Protein AF-A0A6I5X5I4-F1 (afdb_monomer_lite)

Secondary structure (DSSP, 8-state):
----------------PPPPPHHHHHHHHHHHHS-HHHHHHHHHHHHHHS-HHHHHHHHHHHHHHH---S---TT-HHHHHHHHHHHHHHSTTTTTTTS-HHHHHHHHHHHHHHHHHTTTTTTGGG---PPP-HHHHHHHHHHHHHHTS---

pLDDT: mean 83.99, std 15.19, range [39.31, 98.12]

Structure (mmCIF, N/CA/C/O backbone):
data_AF-A0A6I5X5I4-F1
#
_entry.id   AF-A0A6I5X5I4-F1
#
loop_
_atom_site.group_PDB
_atom_site.id
_atom_site.ty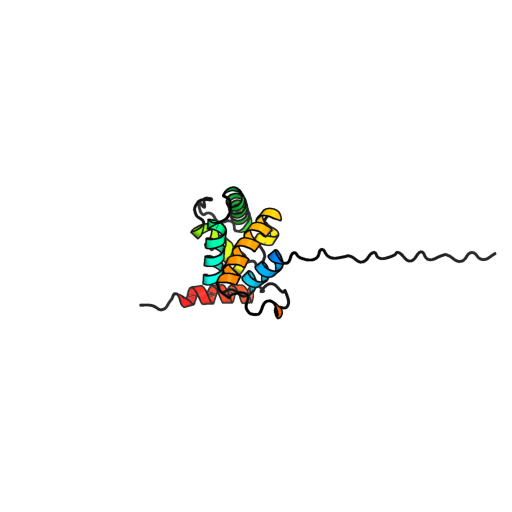pe_symbol
_atom_site.label_atom_id
_atom_site.label_alt_id
_atom_site.label_comp_id
_atom_site.label_asym_id
_atom_site.label_entity_id
_atom_site.label_seq_id
_atom_site.pdbx_PDB_ins_code
_atom_site.Cartn_x
_atom_site.Cartn_y
_atom_site.Cartn_z
_atom_site.occupancy
_atom_site.B_iso_or_equiv
_atom_site.auth_seq_id
_atom_site.auth_comp_id
_atom_site.auth_asym_id
_atom_site.auth_atom_id
_atom_site.pdbx_PDB_model_num
ATOM 1 N N . MET A 1 1 ? 13.694 64.548 -26.252 1.00 41.16 1 MET A N 1
ATOM 2 C CA . MET A 1 1 ? 13.823 63.770 -25.002 1.00 41.16 1 MET A CA 1
ATOM 3 C C . MET A 1 1 ? 12.879 62.581 -25.087 1.00 41.16 1 MET A C 1
ATOM 5 O O . MET A 1 1 ? 11.700 62.742 -24.812 1.00 41.16 1 MET A O 1
ATOM 9 N N . SER A 1 2 ? 13.374 61.426 -25.538 1.00 45.41 2 SER A N 1
ATOM 10 C CA . SER A 1 2 ? 12.585 60.190 -25.643 1.00 45.41 2 SER A CA 1
ATOM 11 C C . SER A 1 2 ? 12.945 59.264 -24.486 1.00 45.41 2 SER A C 1
ATOM 13 O O . SER A 1 2 ? 14.106 58.892 -24.341 1.00 45.41 2 SER A O 1
ATOM 15 N N . LEU A 1 3 ? 11.957 58.913 -23.664 1.00 48.62 3 LEU A N 1
ATOM 16 C CA . LEU A 1 3 ? 12.072 57.891 -22.627 1.00 48.62 3 LEU A CA 1
ATOM 17 C C . LEU A 1 3 ? 11.585 56.564 -23.220 1.00 48.62 3 LEU A C 1
ATOM 19 O O . LEU A 1 3 ? 10.411 56.426 -23.555 1.00 48.62 3 LEU A O 1
ATOM 23 N N . LEU A 1 4 ? 12.496 55.605 -23.383 1.00 51.72 4 LEU A N 1
ATOM 24 C CA . LEU A 1 4 ? 12.157 54.222 -23.722 1.00 51.72 4 LEU A CA 1
ATOM 25 C C . LEU A 1 4 ? 11.586 53.523 -22.475 1.00 51.72 4 LEU A C 1
ATOM 27 O O . LEU A 1 4 ? 12.184 53.641 -21.402 1.00 51.72 4 LEU A O 1
ATOM 31 N N . PRO A 1 5 ? 10.481 52.764 -22.577 1.00 55.75 5 PRO A N 1
ATOM 32 C CA . PRO A 1 5 ? 10.023 51.942 -21.472 1.00 55.75 5 PRO A CA 1
ATOM 33 C C . PRO A 1 5 ? 10.919 50.703 -21.363 1.00 55.75 5 PRO A C 1
ATOM 35 O O . PRO A 1 5 ? 10.966 49.861 -22.259 1.00 55.75 5 PRO A O 1
ATOM 38 N N . LEU A 1 6 ? 11.633 50.587 -20.243 1.00 55.44 6 LEU A N 1
ATOM 39 C CA . LEU A 1 6 ? 12.302 49.355 -19.837 1.00 55.44 6 LEU A CA 1
ATOM 40 C C . LEU A 1 6 ? 11.221 48.317 -19.520 1.00 55.44 6 LEU A C 1
ATOM 42 O O . LEU A 1 6 ? 10.622 48.322 -18.443 1.00 55.44 6 LEU A O 1
ATOM 46 N N . THR A 1 7 ? 10.949 47.427 -20.469 1.00 55.72 7 THR A N 1
ATOM 47 C CA . THR A 1 7 ? 10.150 46.231 -20.224 1.00 55.72 7 THR A CA 1
ATOM 48 C C . THR A 1 7 ? 10.923 45.336 -19.259 1.00 55.72 7 THR A C 1
ATOM 50 O O . THR A 1 7 ? 11.862 44.626 -19.613 1.00 55.72 7 THR A O 1
ATOM 53 N N . ARG A 1 8 ? 10.537 45.407 -17.984 1.00 53.38 8 ARG A N 1
ATOM 54 C CA . ARG A 1 8 ? 10.969 44.490 -16.933 1.00 53.38 8 ARG A CA 1
ATOM 55 C C . ARG A 1 8 ? 10.510 43.089 -17.337 1.00 53.38 8 ARG A C 1
ATOM 57 O O . ARG A 1 8 ? 9.353 42.740 -17.116 1.00 53.38 8 ARG A O 1
ATOM 64 N N . ARG A 1 9 ? 11.398 42.296 -17.950 1.00 56.38 9 ARG A N 1
ATOM 65 C CA . ARG A 1 9 ? 11.214 40.843 -18.055 1.00 56.38 9 ARG A CA 1
ATOM 66 C C . ARG A 1 9 ? 10.937 40.346 -16.636 1.00 56.38 9 ARG A C 1
ATOM 68 O O . ARG A 1 9 ? 11.812 40.440 -15.776 1.00 56.38 9 ARG A O 1
ATOM 75 N N . ARG A 1 10 ? 9.714 39.882 -16.365 1.00 54.53 10 ARG A N 1
ATOM 76 C CA . ARG A 1 10 ? 9.467 39.020 -15.208 1.00 54.53 10 ARG A CA 1
ATOM 77 C C . ARG A 1 10 ? 10.408 37.835 -15.393 1.00 54.53 10 ARG A C 1
ATOM 79 O O . ARG A 1 10 ? 10.314 37.142 -16.400 1.00 54.53 10 ARG A O 1
ATOM 86 N N . HIS A 1 11 ? 11.352 37.659 -14.478 1.00 52.25 11 HIS A N 1
ATO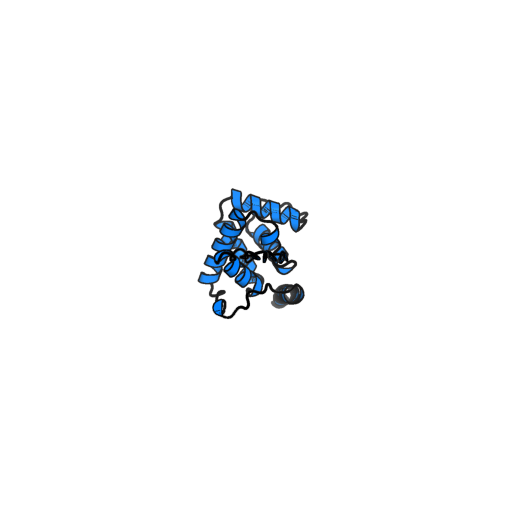M 87 C CA . HIS A 1 11 ? 11.971 36.356 -14.315 1.00 52.25 11 HIS A CA 1
ATOM 88 C C . HIS A 1 11 ? 10.832 35.431 -13.886 1.00 52.25 11 HIS A C 1
ATOM 90 O O . HIS A 1 11 ? 10.315 35.568 -12.780 1.00 52.25 11 HIS A O 1
ATOM 96 N N . GLU A 1 12 ? 10.362 34.592 -14.803 1.00 60.38 12 GLU A N 1
ATOM 97 C CA . GLU A 1 12 ? 9.614 33.396 -14.441 1.00 60.38 12 GLU A CA 1
ATOM 98 C C . GLU A 1 12 ? 10.614 32.516 -13.701 1.00 60.38 12 GLU A C 1
ATOM 100 O O . GLU A 1 12 ? 11.512 31.920 -14.295 1.00 60.38 12 GLU A O 1
ATOM 105 N N . GLU A 1 13 ? 10.550 32.571 -12.375 1.00 59.25 13 GLU A N 1
ATOM 106 C CA . GLU A 1 13 ? 11.253 31.632 -11.520 1.00 59.25 13 GLU A CA 1
ATOM 107 C C . GLU A 1 13 ? 10.766 30.235 -11.929 1.00 59.25 13 GLU A C 1
ATOM 109 O O . GLU A 1 13 ? 9.549 30.025 -11.992 1.00 59.25 13 GLU A O 1
ATOM 114 N N . PRO A 1 14 ? 11.664 29.313 -12.321 1.00 55.91 14 PRO A N 1
ATOM 115 C CA . PRO A 1 14 ? 11.239 27.993 -12.746 1.00 55.91 14 PRO A CA 1
ATOM 116 C C . PRO A 1 14 ? 10.445 27.372 -11.601 1.00 55.91 14 PRO A C 1
ATOM 118 O O . PRO A 1 14 ? 10.924 27.318 -10.469 1.00 55.91 14 PRO A O 1
ATOM 121 N N . VAL A 1 15 ? 9.223 26.926 -11.893 1.00 62.44 15 VAL A N 1
ATOM 122 C CA . VAL A 1 15 ? 8.454 26.096 -10.969 1.00 62.44 15 VAL A CA 1
ATOM 123 C C . VAL A 1 15 ? 9.243 24.800 -10.830 1.00 62.44 15 VAL A C 1
ATOM 125 O O . VAL A 1 15 ? 9.150 23.910 -11.671 1.00 62.44 15 VAL A O 1
ATOM 128 N N . ILE A 1 16 ? 10.108 24.733 -9.818 1.00 60.62 16 ILE A N 1
ATOM 129 C CA . ILE A 1 16 ? 10.768 23.494 -9.429 1.00 60.62 16 ILE A CA 1
ATOM 130 C C . ILE A 1 16 ? 9.658 22.655 -8.811 1.00 60.62 16 ILE A C 1
ATOM 132 O O . ILE A 1 16 ? 9.306 22.841 -7.645 1.00 60.62 16 ILE A O 1
ATOM 136 N N . GLU A 1 17 ? 9.044 21.792 -9.620 1.00 60.59 17 GLU A N 1
ATOM 137 C CA . GLU A 1 17 ? 8.119 20.799 -9.093 1.00 60.59 17 GLU A CA 1
ATOM 138 C C . GLU A 1 17 ? 8.845 20.011 -7.993 1.00 60.59 17 GLU A C 1
ATOM 140 O O . GLU A 1 17 ? 10.015 19.647 -8.174 1.00 60.59 17 GLU A O 1
ATOM 145 N N . PRO A 1 18 ? 8.210 19.786 -6.828 1.00 66.12 18 PRO A N 1
ATOM 146 C CA . PRO A 1 18 ? 8.832 19.020 -5.764 1.00 66.12 18 PRO A CA 1
ATOM 147 C C . PRO A 1 18 ? 9.250 17.659 -6.318 1.00 66.12 18 PRO A C 1
ATOM 149 O O . PRO A 1 18 ? 8.413 16.906 -6.814 1.00 66.12 18 PRO A O 1
ATOM 152 N N . VAL A 1 19 ? 10.546 17.352 -6.243 1.00 77.44 19 VAL A N 1
ATOM 153 C CA . VAL A 1 19 ? 11.063 16.042 -6.644 1.00 77.44 19 VAL A CA 1
ATOM 154 C C . VAL A 1 19 ? 10.364 14.992 -5.785 1.00 77.44 19 VAL A C 1
ATOM 156 O O . VAL A 1 19 ? 10.482 15.011 -4.558 1.00 77.44 19 VAL A O 1
ATOM 159 N N . GLU A 1 20 ? 9.604 14.101 -6.426 1.00 84.19 20 GLU A N 1
ATOM 160 C CA . GLU A 1 20 ? 8.944 12.992 -5.740 1.00 84.19 20 GLU A CA 1
ATOM 161 C C . GLU A 1 20 ? 9.990 12.173 -4.974 1.00 84.19 20 GLU A C 1
ATOM 163 O O . GLU A 1 20 ? 11.059 11.845 -5.497 1.00 84.19 20 GLU A O 1
ATOM 168 N N . ARG A 1 21 ? 9.691 11.842 -3.715 1.00 88.19 21 ARG A N 1
ATOM 169 C CA . ARG A 1 21 ? 10.594 11.021 -2.909 1.00 88.19 21 ARG A CA 1
ATOM 170 C C . ARG A 1 21 ? 10.707 9.619 -3.510 1.00 88.19 21 ARG A C 1
ATOM 172 O O . ARG A 1 21 ? 9.705 9.025 -3.906 1.00 88.19 21 ARG A O 1
ATOM 179 N N . GLY A 1 22 ? 11.926 9.079 -3.530 1.00 90.75 22 GLY A N 1
ATOM 180 C CA . GLY A 1 22 ? 12.215 7.781 -4.149 1.00 90.75 22 GLY A CA 1
ATOM 181 C C . GLY A 1 22 ? 11.391 6.626 -3.575 1.00 90.75 22 GLY A C 1
ATOM 182 O O . GLY A 1 22 ? 10.846 5.843 -4.339 1.00 90.75 22 GLY A O 1
ATOM 183 N N . ASP A 1 23 ? 11.204 6.586 -2.255 1.00 89.38 23 ASP A N 1
ATOM 184 C CA . ASP A 1 23 ? 10.399 5.573 -1.555 1.00 89.38 23 ASP A CA 1
ATOM 185 C C . ASP A 1 23 ? 8.917 5.600 -1.964 1.00 89.38 23 ASP A C 1
ATOM 187 O O . ASP A 1 23 ? 8.289 4.556 -2.145 1.00 89.38 23 ASP A O 1
ATOM 191 N N . VAL A 1 24 ? 8.354 6.794 -2.152 1.00 93.81 24 VAL A N 1
ATOM 192 C CA . VAL A 1 24 ? 6.982 6.962 -2.649 1.00 93.81 24 VAL A CA 1
ATOM 193 C C . VAL A 1 24 ? 6.886 6.537 -4.114 1.00 93.81 24 VAL A C 1
ATOM 195 O O . VAL A 1 24 ? 5.932 5.850 -4.479 1.00 93.81 24 VAL A O 1
ATOM 198 N N . ARG A 1 25 ? 7.883 6.872 -4.943 1.00 95.19 25 ARG A N 1
ATOM 199 C CA . ARG A 1 25 ? 7.928 6.440 -6.347 1.00 95.19 25 ARG A CA 1
ATOM 200 C C . ARG A 1 25 ? 8.035 4.917 -6.476 1.00 95.19 25 ARG A C 1
ATOM 202 O O . ARG A 1 25 ? 7.301 4.316 -7.256 1.00 95.19 25 ARG A O 1
ATOM 209 N N . GLU A 1 26 ? 8.902 4.283 -5.693 1.00 96.56 26 GLU A N 1
ATOM 210 C CA . GLU A 1 26 ? 9.041 2.823 -5.626 1.00 96.5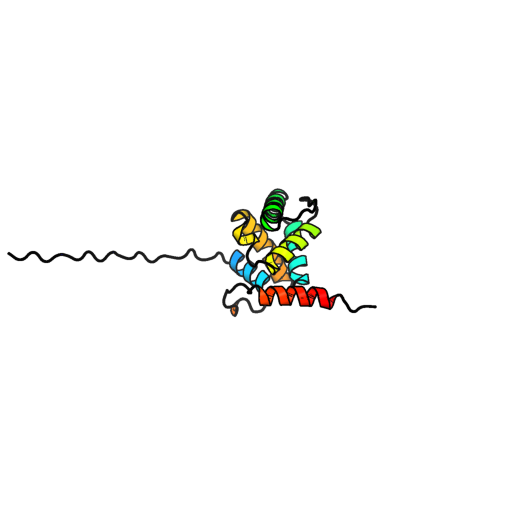6 26 GLU A CA 1
ATOM 211 C C . GLU A 1 26 ? 7.741 2.161 -5.167 1.00 96.56 26 GLU A C 1
ATOM 213 O O . GLU A 1 26 ? 7.309 1.166 -5.743 1.00 96.56 26 GLU A O 1
ATOM 218 N N . TYR A 1 27 ? 7.061 2.740 -4.177 1.00 97.00 27 TYR A N 1
ATOM 219 C CA . TYR A 1 27 ? 5.768 2.225 -3.743 1.00 97.00 27 TYR A CA 1
ATOM 220 C C . TYR A 1 27 ? 4.711 2.306 -4.849 1.00 97.00 27 TYR A C 1
ATOM 222 O O . TYR A 1 27 ? 3.982 1.340 -5.064 1.00 97.00 27 TYR A O 1
ATOM 230 N N . ARG A 1 28 ? 4.655 3.406 -5.607 1.00 95.69 28 ARG A N 1
ATOM 231 C CA . ARG A 1 28 ? 3.743 3.525 -6.757 1.00 95.69 28 ARG A CA 1
ATOM 232 C C . ARG A 1 28 ? 4.027 2.494 -7.836 1.00 95.69 28 ARG A C 1
ATOM 234 O O . ARG A 1 28 ? 3.086 1.940 -8.393 1.00 95.69 28 ARG A O 1
ATOM 241 N N . TYR A 1 29 ? 5.299 2.206 -8.091 1.00 95.56 29 TYR A N 1
ATOM 242 C CA . TYR A 1 29 ? 5.664 1.123 -8.992 1.00 95.56 29 TYR A CA 1
ATOM 243 C C . TYR A 1 29 ? 5.066 -0.204 -8.516 1.00 95.56 29 TYR A C 1
ATOM 245 O O . TYR A 1 29 ? 4.385 -0.869 -9.288 1.00 95.56 29 TYR A O 1
ATOM 253 N N . VAL A 1 30 ? 5.233 -0.547 -7.233 1.00 96.50 30 VAL A N 1
ATOM 254 C CA . VAL A 1 30 ? 4.642 -1.765 -6.654 1.00 96.50 30 VAL A CA 1
ATOM 255 C C . VAL A 1 30 ? 3.119 -1.770 -6.813 1.00 96.50 30 VAL A C 1
ATOM 257 O O . VAL A 1 30 ? 2.551 -2.786 -7.205 1.00 96.50 30 VAL A O 1
ATOM 260 N N . LEU A 1 31 ? 2.447 -0.640 -6.563 1.00 94.81 31 LEU A N 1
ATOM 261 C CA . LEU A 1 31 ? 0.999 -0.508 -6.771 1.00 94.81 31 LEU A CA 1
ATOM 262 C C . LEU A 1 31 ? 0.589 -0.707 -8.238 1.00 94.81 31 LEU A C 1
ATOM 264 O O . LEU A 1 31 ? -0.482 -1.256 -8.506 1.00 94.81 31 LEU A O 1
ATOM 268 N N . ALA A 1 32 ? 1.418 -0.276 -9.188 1.00 92.50 32 ALA A N 1
ATOM 269 C CA . ALA A 1 32 ? 1.151 -0.389 -10.617 1.00 92.50 32 ALA A CA 1
ATOM 270 C C . ALA A 1 32 ? 1.409 -1.805 -11.159 1.00 92.50 32 ALA A C 1
ATOM 272 O O . ALA A 1 32 ? 0.640 -2.280 -11.990 1.00 92.50 32 ALA A O 1
ATOM 273 N N . THR A 1 33 ? 2.441 -2.502 -10.677 1.00 92.38 33 THR A N 1
ATOM 274 C CA . THR A 1 33 ? 2.936 -3.732 -11.321 1.00 92.38 33 THR A CA 1
ATOM 275 C C . THR A 1 33 ? 2.642 -5.017 -10.561 1.00 92.38 33 THR A C 1
ATOM 277 O O . THR A 1 33 ? 2.522 -6.072 -11.186 1.00 92.38 33 THR A O 1
ATOM 280 N N . ALA A 1 34 ? 2.491 -4.964 -9.235 1.00 93.19 34 ALA A N 1
ATOM 281 C CA . ALA A 1 34 ? 2.184 -6.158 -8.462 1.00 93.19 34 ALA A CA 1
ATOM 282 C C . ALA A 1 34 ? 0.777 -6.680 -8.797 1.00 93.19 34 ALA A C 1
ATOM 284 O O . ALA A 1 34 ? -0.174 -5.913 -9.011 1.00 93.19 34 ALA A O 1
ATOM 285 N N . ASP A 1 35 ? 0.629 -8.007 -8.809 1.00 91.81 35 ASP A N 1
ATOM 286 C CA . ASP A 1 35 ? -0.695 -8.618 -8.798 1.00 91.81 35 ASP A CA 1
ATOM 287 C C . ASP A 1 35 ? -1.383 -8.423 -7.436 1.00 91.81 35 ASP A C 1
ATOM 289 O O . ASP A 1 35 ? -0.765 -8.057 -6.433 1.00 91.81 35 ASP A O 1
ATOM 293 N N . PHE A 1 36 ? -2.696 -8.657 -7.399 1.00 90.94 36 PHE A N 1
ATOM 294 C CA . PHE A 1 36 ? -3.495 -8.413 -6.199 1.00 90.94 36 PHE A CA 1
ATOM 295 C C . PHE A 1 36 ? -3.030 -9.245 -4.995 1.00 90.94 36 PHE A C 1
ATOM 297 O O . PHE A 1 36 ? -2.978 -8.733 -3.878 1.00 90.94 36 PHE A O 1
ATOM 304 N N . ALA A 1 37 ? -2.700 -10.523 -5.207 1.00 91.75 37 ALA A N 1
ATOM 305 C CA . ALA A 1 37 ? -2.324 -11.430 -4.125 1.00 91.75 37 ALA A CA 1
ATOM 306 C C . ALA A 1 37 ? -0.991 -11.008 -3.493 1.00 91.75 37 ALA A C 1
ATOM 308 O O . ALA A 1 37 ? -0.861 -10.953 -2.268 1.00 91.75 37 ALA A O 1
ATOM 309 N N . THR A 1 38 ? -0.026 -10.646 -4.334 1.00 95.19 38 THR A N 1
ATOM 310 C CA . THR A 1 38 ? 1.276 -10.119 -3.935 1.00 95.19 38 THR A CA 1
ATOM 311 C C . THR A 1 38 ? 1.108 -8.789 -3.218 1.00 95.19 38 THR A C 1
ATOM 313 O O . THR A 1 38 ? 1.576 -8.648 -2.091 1.00 95.19 38 THR A O 1
ATOM 316 N N . LEU A 1 39 ? 0.352 -7.847 -3.787 1.00 95.56 39 LEU A N 1
ATOM 317 C CA . LEU A 1 39 ? 0.133 -6.545 -3.161 1.00 95.56 39 LEU A CA 1
ATOM 318 C C . LEU A 1 39 ? -0.573 -6.662 -1.801 1.00 95.56 39 LEU A C 1
ATOM 320 O O . LEU A 1 39 ? -0.155 -6.031 -0.831 1.00 95.56 39 LEU A O 1
ATOM 324 N N . SER A 1 40 ? -1.597 -7.513 -1.697 1.00 95.00 40 SER A N 1
ATOM 325 C CA . SER A 1 40 ? -2.300 -7.757 -0.434 1.00 95.00 40 SER A CA 1
ATOM 326 C C . SER A 1 40 ? -1.377 -8.345 0.632 1.00 95.00 40 SER A C 1
ATOM 328 O O . SER A 1 40 ? -1.462 -7.965 1.801 1.00 95.00 40 SER A O 1
ATOM 330 N N . ARG A 1 41 ? -0.480 -9.257 0.248 1.00 96.50 41 ARG A N 1
ATOM 331 C CA . ARG A 1 41 ? 0.494 -9.866 1.160 1.00 96.50 41 ARG A CA 1
ATOM 332 C C . ARG A 1 41 ? 1.562 -8.866 1.601 1.00 96.50 41 ARG A C 1
ATOM 334 O O . ARG A 1 41 ? 1.861 -8.800 2.793 1.00 96.50 41 ARG A O 1
ATOM 341 N N . LEU A 1 42 ? 2.052 -8.030 0.686 1.00 98.00 42 LEU A N 1
ATOM 342 C CA . LEU A 1 42 ? 2.984 -6.942 0.988 1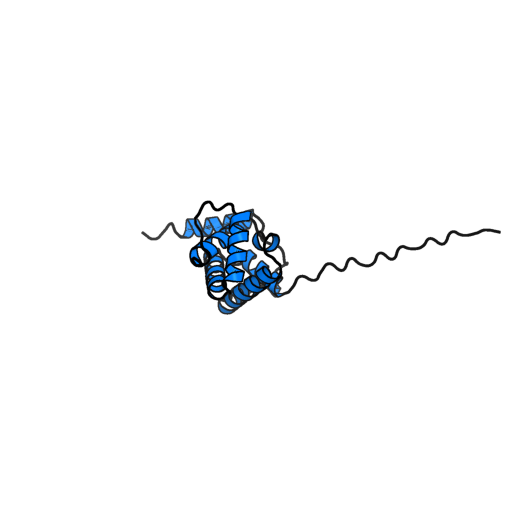.00 98.00 42 LEU A CA 1
ATOM 343 C C . LEU A 1 42 ? 2.372 -5.910 1.943 1.00 98.00 42 LEU A C 1
ATOM 345 O O . LEU A 1 42 ? 3.008 -5.540 2.930 1.00 98.00 42 LEU A O 1
ATOM 349 N N . HIS A 1 43 ? 1.124 -5.491 1.712 1.00 97.38 43 HIS A N 1
ATOM 350 C CA . HIS A 1 43 ? 0.403 -4.614 2.637 1.00 97.38 43 HIS A CA 1
ATOM 351 C C . HIS A 1 43 ? 0.201 -5.265 4.008 1.00 97.38 43 HIS A C 1
ATOM 353 O O . HIS A 1 43 ? 0.397 -4.604 5.026 1.00 97.38 43 HIS A O 1
ATOM 359 N N . CYS A 1 44 ? -0.142 -6.555 4.059 1.00 97.19 44 CYS A N 1
ATOM 360 C CA . CYS A 1 44 ? -0.296 -7.277 5.322 1.00 97.19 44 CYS A CA 1
ATOM 361 C C . CYS A 1 44 ? 1.016 -7.319 6.109 1.00 97.19 44 CYS A C 1
ATOM 363 O O . CYS A 1 44 ? 1.040 -6.960 7.287 1.00 97.19 44 CYS A O 1
ATOM 365 N N . HIS A 1 45 ? 2.115 -7.702 5.457 1.00 97.19 45 HIS A N 1
ATOM 366 C CA . HIS A 1 45 ? 3.436 -7.710 6.077 1.00 97.19 45 HIS A CA 1
ATOM 367 C C . HIS A 1 45 ? 3.841 -6.309 6.555 1.00 97.19 45 HIS A C 1
ATOM 369 O O . HIS A 1 45 ? 4.289 -6.149 7.690 1.00 97.19 45 HIS A O 1
ATOM 375 N N . ALA A 1 46 ? 3.622 -5.280 5.731 1.00 97.31 46 ALA A N 1
ATOM 376 C CA . ALA A 1 46 ? 3.893 -3.899 6.106 1.00 97.31 46 ALA A CA 1
ATOM 377 C C . ALA A 1 46 ? 3.097 -3.483 7.352 1.00 97.31 46 ALA A C 1
ATOM 379 O O . ALA A 1 46 ? 3.675 -2.967 8.304 1.00 97.31 46 ALA A O 1
ATOM 380 N N . LEU A 1 47 ? 1.791 -3.752 7.397 1.00 96.50 47 LEU A N 1
ATOM 381 C CA . LEU A 1 47 ? 0.953 -3.407 8.546 1.00 96.50 47 LEU A CA 1
ATOM 382 C C . LEU A 1 47 ? 1.388 -4.136 9.824 1.00 96.50 47 LEU A C 1
ATOM 384 O O . LEU A 1 47 ? 1.406 -3.516 10.886 1.00 96.50 47 LEU A O 1
ATOM 388 N N . LEU A 1 48 ? 1.804 -5.401 9.733 1.00 95.94 48 LEU A N 1
ATOM 389 C CA . LEU A 1 48 ? 2.295 -6.171 10.882 1.00 95.94 48 LEU A CA 1
ATOM 390 C C . LEU A 1 48 ? 3.542 -5.556 11.534 1.00 95.94 48 LEU A C 1
ATOM 392 O O . LEU A 1 48 ? 3.675 -5.613 12.754 1.00 95.94 48 LEU A O 1
ATOM 396 N N . VAL A 1 49 ? 4.435 -4.950 10.745 1.00 95.75 49 VAL A N 1
ATOM 397 C CA . VAL A 1 49 ? 5.684 -4.351 11.257 1.00 95.75 49 VAL A CA 1
ATOM 398 C C . VAL A 1 49 ? 5.560 -2.866 11.602 1.00 95.75 49 VAL A C 1
ATOM 400 O O . VAL A 1 49 ? 6.469 -2.293 12.204 1.00 95.75 49 VAL A O 1
ATOM 403 N N . LEU A 1 50 ? 4.467 -2.215 11.201 1.00 95.75 50 LEU A N 1
ATOM 404 C CA . LEU A 1 50 ? 4.229 -0.808 11.501 1.00 95.75 50 LEU A CA 1
ATOM 405 C C . LEU A 1 50 ? 3.785 -0.606 12.951 1.00 95.75 50 LEU A C 1
ATOM 407 O O . LEU A 1 50 ? 3.050 -1.409 13.522 1.00 95.75 50 LEU A O 1
ATOM 411 N N . ASP A 1 51 ? 4.189 0.531 13.514 1.00 94.00 51 ASP A N 1
ATOM 412 C CA . ASP A 1 51 ? 3.737 0.979 14.829 1.00 94.00 51 ASP A CA 1
ATOM 413 C C . ASP A 1 51 ? 2.196 1.128 14.874 1.00 94.00 51 ASP A C 1
ATOM 415 O O . ASP A 1 51 ? 1.603 1.608 13.894 1.00 94.00 51 ASP A O 1
ATOM 419 N N . PRO A 1 52 ? 1.531 0.770 15.993 1.00 92.19 52 PRO A N 1
ATOM 420 C CA . PRO A 1 52 ? 0.077 0.865 16.122 1.00 92.19 52 PRO A CA 1
ATOM 421 C C . PRO A 1 52 ? -0.508 2.247 15.797 1.00 92.19 52 PRO A C 1
ATOM 423 O O . PRO A 1 52 ? -1.591 2.321 15.217 1.00 92.19 52 PRO A O 1
ATOM 426 N N . LEU A 1 53 ? 0.193 3.350 16.093 1.00 92.56 53 LEU A N 1
ATOM 427 C CA . LEU A 1 53 ? -0.284 4.702 15.770 1.00 92.56 53 LEU A CA 1
ATOM 428 C C . LEU A 1 53 ? -0.306 4.954 14.259 1.00 92.56 53 LEU A C 1
ATOM 430 O O . LEU A 1 53 ? -1.200 5.631 13.745 1.00 92.56 53 LEU A O 1
ATOM 434 N N . VAL A 1 54 ? 0.656 4.390 13.524 1.00 93.19 54 VAL A N 1
ATOM 435 C CA . VAL A 1 54 ? 0.671 4.466 12.057 1.00 93.19 54 VAL A CA 1
ATOM 436 C C . VAL A 1 54 ? -0.468 3.626 11.488 1.00 93.19 54 VAL A C 1
ATOM 438 O O . VAL A 1 54 ? -1.206 4.120 10.634 1.00 93.19 54 VAL A O 1
ATOM 441 N N . ARG A 1 55 ? -0.680 2.407 12.007 1.00 94.19 55 ARG A N 1
ATOM 442 C CA . ARG A 1 55 ? -1.834 1.577 11.623 1.00 94.19 55 ARG A CA 1
ATOM 443 C C . ARG A 1 55 ? -3.163 2.283 11.883 1.00 94.19 55 ARG A C 1
ATOM 445 O O . ARG A 1 55 ? -4.032 2.247 11.021 1.00 94.19 55 ARG A O 1
ATOM 452 N N . ALA A 1 56 ? -3.309 2.973 13.014 1.00 91.19 56 ALA A N 1
ATOM 453 C CA . ALA A 1 56 ? -4.512 3.738 13.337 1.00 91.19 56 ALA A CA 1
ATOM 454 C C . ALA A 1 56 ? -4.792 4.861 12.324 1.00 91.19 56 ALA A C 1
ATOM 456 O O . ALA A 1 56 ? -5.939 5.061 11.924 1.00 91.19 56 ALA A O 1
ATOM 457 N N . ASN A 1 57 ? -3.753 5.564 11.863 1.00 91.75 57 ASN A N 1
ATOM 458 C CA . ASN A 1 57 ? -3.895 6.565 10.802 1.00 91.75 57 ASN A CA 1
ATOM 459 C C . ASN A 1 57 ? -4.302 5.939 9.462 1.00 91.75 57 ASN A C 1
ATOM 461 O O . ASN A 1 57 ? -5.157 6.491 8.765 1.00 91.75 57 ASN A O 1
ATOM 465 N N . ILE A 1 58 ? -3.731 4.781 9.115 1.00 91.31 58 ILE A N 1
ATOM 466 C CA . ILE A 1 58 ? -4.095 4.044 7.898 1.00 91.31 58 ILE A CA 1
ATOM 467 C C . ILE A 1 58 ? -5.546 3.572 7.970 1.00 91.31 58 ILE A C 1
ATOM 469 O O . ILE A 1 58 ? -6.308 3.826 7.041 1.00 91.31 58 ILE A O 1
ATOM 473 N N . LEU A 1 59 ? -5.954 2.966 9.087 1.00 89.56 59 LEU A N 1
ATOM 474 C CA . LEU A 1 59 ? -7.326 2.523 9.314 1.00 89.56 59 LEU A CA 1
ATOM 475 C C . LEU A 1 59 ? -8.317 3.681 9.184 1.00 89.56 59 LEU A C 1
ATOM 477 O O . LEU A 1 59 ? -9.284 3.570 8.437 1.00 89.56 59 LEU A O 1
ATOM 481 N N . ARG A 1 60 ? -8.055 4.810 9.853 1.00 88.75 60 ARG A N 1
ATOM 482 C CA . ARG A 1 60 ? -8.916 5.996 9.766 1.00 88.75 60 ARG A CA 1
ATOM 483 C C . ARG A 1 60 ? -9.047 6.487 8.326 1.00 88.75 60 ARG A C 1
ATOM 485 O O . ARG A 1 60 ? -10.150 6.781 7.879 1.00 88.75 60 ARG A O 1
ATOM 492 N N . THR A 1 61 ? -7.935 6.547 7.597 1.00 88.75 61 THR A N 1
ATOM 493 C CA . THR A 1 61 ? -7.923 6.974 6.190 1.00 88.75 61 THR A CA 1
ATOM 494 C C . THR A 1 61 ? -8.727 6.013 5.317 1.00 88.75 61 THR A C 1
ATOM 496 O O . THR A 1 61 ? -9.548 6.451 4.512 1.00 88.75 61 THR A O 1
ATOM 499 N N . ALA A 1 62 ? -8.541 4.706 5.509 1.00 86.25 62 ALA A N 1
ATOM 500 C CA . ALA A 1 62 ? -9.286 3.675 4.802 1.00 86.25 62 ALA A CA 1
ATOM 501 C C . ALA A 1 62 ? -10.793 3.782 5.090 1.00 86.25 62 ALA A C 1
ATOM 503 O O . ALA A 1 62 ? -11.588 3.811 4.157 1.00 86.25 62 ALA A O 1
ATOM 504 N N . GLN A 1 63 ? -11.192 3.944 6.352 1.00 85.56 63 GLN A N 1
ATOM 505 C CA . GLN A 1 63 ? -12.594 4.129 6.742 1.00 85.56 63 GLN A CA 1
ATOM 506 C C . GLN A 1 63 ? -13.209 5.390 6.117 1.00 85.56 63 GLN A C 1
ATOM 508 O O . GLN A 1 63 ? -14.316 5.337 5.583 1.00 85.56 63 GLN A O 1
ATOM 513 N N . GLN A 1 64 ? -12.484 6.512 6.134 1.00 86.06 64 GLN A N 1
ATOM 514 C CA . GLN A 1 64 ? -12.954 7.788 5.586 1.00 86.06 64 GLN A CA 1
ATOM 515 C C . GLN A 1 64 ? -13.107 7.768 4.063 1.00 86.06 64 GLN A C 1
ATOM 517 O O . GLN A 1 64 ? -14.023 8.395 3.537 1.00 86.06 64 GLN A O 1
ATOM 522 N N . ARG A 1 65 ? -12.206 7.083 3.347 1.00 82.75 65 ARG A N 1
ATOM 523 C CA . ARG A 1 65 ? -12.144 7.140 1.877 1.00 82.75 65 ARG A CA 1
ATOM 524 C C . ARG A 1 65 ? -12.786 5.961 1.168 1.00 82.75 65 ARG A C 1
ATOM 526 O O . ARG A 1 65 ? -13.210 6.109 0.029 1.00 82.75 65 ARG A O 1
ATOM 533 N N . LEU A 1 66 ? -12.854 4.806 1.822 1.00 79.00 66 LEU A N 1
ATOM 534 C CA . LEU A 1 66 ? -13.386 3.573 1.239 1.00 79.00 66 LEU A CA 1
ATOM 535 C C . LEU A 1 66 ? -14.779 3.225 1.776 1.00 79.00 66 LEU A C 1
ATOM 537 O O . LEU A 1 66 ? -15.345 2.225 1.340 1.00 79.00 66 LEU A O 1
ATOM 541 N N . LEU A 1 67 ? -15.322 4.039 2.699 1.00 65.88 67 LEU A N 1
ATOM 542 C CA . LEU A 1 67 ? -16.650 3.891 3.311 1.00 65.88 67 LEU A CA 1
ATOM 543 C C . LEU A 1 67 ? -16.972 2.432 3.667 1.00 65.88 67 LEU A C 1
ATOM 545 O O . LEU A 1 67 ? -18.043 1.906 3.360 1.00 65.88 67 LEU A O 1
ATOM 549 N N . SER A 1 68 ? -16.023 1.744 4.300 1.00 64.81 68 SER A N 1
ATOM 550 C CA . SER A 1 68 ? -16.237 0.363 4.707 1.00 64.81 68 SER A CA 1
ATOM 551 C C . SER A 1 68 ? -17.122 0.339 5.952 1.00 64.81 68 SER A C 1
ATOM 553 O O . SER A 1 68 ? -16.645 0.623 7.046 1.00 64.81 68 SER A O 1
ATOM 555 N N . GLY A 1 69 ? -18.386 -0.065 5.812 1.00 58.19 69 GLY A N 1
ATOM 556 C CA . GLY A 1 69 ? -19.289 -0.349 6.941 1.00 58.19 69 GLY A CA 1
ATOM 557 C C . GLY A 1 69 ? -18.905 -1.590 7.765 1.00 58.19 69 GLY A C 1
ATOM 558 O O . GLY A 1 69 ? -19.759 -2.169 8.428 1.00 58.19 69 GLY A O 1
ATOM 559 N N . ARG A 1 70 ? -17.647 -2.046 7.674 1.00 63.31 70 ARG A N 1
ATOM 560 C CA . ARG A 1 70 ? -17.101 -3.151 8.467 1.00 63.31 70 ARG A CA 1
ATOM 561 C C . ARG A 1 70 ? -16.495 -2.601 9.749 1.00 63.31 70 ARG A C 1
ATOM 563 O O . ARG A 1 70 ? -15.805 -1.583 9.717 1.00 63.31 70 ARG A O 1
ATOM 570 N N . ASP A 1 71 ? -16.703 -3.333 10.835 1.00 70.88 71 ASP A N 1
ATOM 571 C CA . ASP A 1 71 ? -16.081 -3.073 12.129 1.00 70.88 71 ASP A CA 1
ATOM 572 C C . ASP A 1 71 ? -14.604 -3.504 12.066 1.00 70.88 71 ASP A C 1
ATOM 574 O O . ASP A 1 71 ? -14.228 -4.625 12.402 1.00 70.88 71 ASP A O 1
ATOM 578 N N . LEU A 1 72 ? -13.776 -2.646 11.469 1.00 78.75 72 LEU A N 1
ATOM 579 C CA . LEU A 1 72 ? -12.338 -2.855 11.329 1.00 78.75 72 LEU A CA 1
ATOM 580 C C . LEU A 1 72 ? -11.616 -2.229 12.513 1.00 78.75 72 LEU A C 1
ATOM 582 O O . LEU A 1 72 ? -11.807 -1.048 12.810 1.00 78.75 72 LEU A O 1
ATOM 586 N N . THR A 1 73 ? -10.735 -3.003 13.137 1.00 80.12 73 THR A N 1
ATOM 587 C CA . THR A 1 73 ? -9.888 -2.543 14.237 1.00 80.12 73 THR A CA 1
ATOM 588 C C . THR A 1 73 ? -8.430 -2.458 13.793 1.00 80.12 73 THR A C 1
ATOM 590 O O . THR A 1 73 ? -8.015 -3.034 12.786 1.00 80.12 73 THR A O 1
ATOM 593 N N . VAL A 1 74 ? -7.622 -1.720 14.556 1.00 81.06 74 VAL A N 1
ATOM 594 C CA . VAL A 1 74 ? -6.177 -1.571 14.299 1.00 81.06 74 VAL A CA 1
ATOM 595 C C . VAL A 1 74 ? -5.384 -2.866 14.500 1.00 81.06 74 VAL A C 1
ATOM 597 O O . VAL A 1 74 ? -4.221 -2.933 14.089 1.00 81.06 74 VAL A O 1
ATOM 600 N N . ASP A 1 75 ? -6.010 -3.867 15.119 1.00 84.81 75 ASP A N 1
ATOM 601 C CA . ASP A 1 75 ? -5.432 -5.169 15.447 1.00 84.81 75 ASP A CA 1
ATOM 602 C C . ASP A 1 75 ? -5.822 -6.258 14.438 1.00 84.81 75 ASP A C 1
ATOM 604 O O . ASP A 1 75 ? -5.442 -7.414 14.606 1.00 84.81 75 ASP A O 1
ATOM 608 N N . ASP A 1 76 ? -6.511 -5.886 13.352 1.00 88.25 76 ASP A N 1
ATOM 609 C CA . ASP A 1 76 ? -6.774 -6.764 12.212 1.00 88.25 76 ASP A CA 1
ATOM 610 C C . ASP A 1 76 ? -5.989 -6.322 10.958 1.00 88.25 76 ASP A C 1
ATOM 612 O O . ASP A 1 76 ? -6.541 -5.739 10.015 1.00 88.25 76 ASP A O 1
ATOM 616 N N . PRO A 1 77 ? -4.663 -6.566 10.925 1.00 90.31 77 PRO A N 1
ATOM 617 C CA . PRO A 1 77 ? -3.817 -6.157 9.810 1.00 90.31 77 PRO A CA 1
ATOM 618 C C . PRO A 1 77 ? -4.163 -6.894 8.514 1.00 90.31 77 PRO A C 1
ATOM 620 O O . PRO A 1 77 ? -3.924 -6.347 7.441 1.00 90.31 77 PRO A O 1
ATOM 623 N N . VAL A 1 78 ? -4.744 -8.096 8.588 1.00 90.88 78 VAL A N 1
ATOM 624 C CA . VAL A 1 78 ? -5.127 -8.886 7.410 1.00 90.88 78 VAL A CA 1
ATOM 625 C C . VAL A 1 78 ? -6.327 -8.248 6.719 1.00 90.88 78 VAL A C 1
ATOM 627 O O . VAL A 1 78 ? -6.276 -7.978 5.516 1.00 90.88 78 VAL A O 1
ATOM 630 N N . GLN A 1 79 ? -7.398 -7.956 7.463 1.00 88.69 79 GLN A N 1
ATOM 631 C CA . GLN A 1 79 ? -8.567 -7.307 6.878 1.00 88.69 79 GLN A CA 1
ATOM 632 C C . GLN A 1 79 ? -8.265 -5.871 6.445 1.00 88.69 79 GLN A C 1
ATOM 634 O O . GLN A 1 79 ? -8.735 -5.444 5.386 1.00 88.69 79 GLN A O 1
ATOM 639 N N . LEU A 1 80 ? -7.445 -5.139 7.210 1.00 90.75 80 LEU A N 1
ATOM 640 C CA . LEU A 1 80 ? -7.004 -3.805 6.812 1.00 90.75 80 LEU A CA 1
ATOM 641 C C . LEU A 1 80 ? -6.169 -3.858 5.525 1.00 90.75 80 LEU A C 1
ATOM 643 O O . LEU A 1 80 ? -6.446 -3.083 4.613 1.00 90.75 80 LEU A O 1
ATOM 647 N N . ALA A 1 81 ? -5.218 -4.793 5.405 1.00 93.69 81 ALA A N 1
ATOM 648 C CA . ALA A 1 81 ? -4.422 -4.998 4.191 1.00 93.69 81 ALA A CA 1
ATOM 649 C C . ALA A 1 81 ? -5.299 -5.269 2.971 1.00 93.69 81 ALA A C 1
ATOM 651 O O . ALA A 1 81 ? -5.110 -4.669 1.913 1.00 93.69 81 ALA A O 1
ATOM 652 N N . HIS A 1 82 ? -6.282 -6.155 3.124 1.00 90.62 82 HIS A N 1
ATOM 653 C CA . HIS A 1 82 ? -7.222 -6.453 2.058 1.00 90.62 82 HIS A CA 1
ATOM 654 C C . HIS A 1 82 ? -8.009 -5.203 1.642 1.00 90.62 82 HIS A C 1
ATOM 656 O O . HIS A 1 82 ? -8.069 -4.887 0.455 1.00 90.62 82 HIS A O 1
ATOM 662 N N . LEU A 1 83 ? -8.555 -4.448 2.604 1.00 89.44 83 LEU A N 1
ATOM 663 C CA . LEU A 1 83 ? -9.312 -3.229 2.316 1.00 89.44 83 LEU A CA 1
ATOM 664 C C . LEU A 1 83 ? -8.462 -2.189 1.576 1.00 89.44 83 LEU A C 1
ATOM 666 O O . LEU A 1 83 ? -8.910 -1.654 0.563 1.00 89.44 83 LEU A O 1
ATOM 670 N N . VAL A 1 84 ? -7.247 -1.906 2.056 1.00 91.69 84 VAL A N 1
ATOM 671 C CA . VAL A 1 84 ? -6.380 -0.903 1.418 1.00 91.69 84 VAL A CA 1
ATOM 672 C C . VAL A 1 84 ? -5.939 -1.342 0.023 1.00 91.69 84 VAL A C 1
ATOM 674 O O . VAL A 1 84 ? -5.900 -0.520 -0.885 1.00 91.69 84 VAL A O 1
ATOM 677 N N . THR A 1 85 ? -5.705 -2.641 -0.183 1.00 93.62 85 THR A N 1
ATOM 678 C CA . THR A 1 85 ? -5.363 -3.208 -1.498 1.00 93.62 85 THR A CA 1
ATOM 679 C C . THR A 1 85 ? -6.528 -3.061 -2.470 1.00 93.62 85 THR A C 1
ATOM 681 O O . THR A 1 85 ? -6.343 -2.591 -3.587 1.00 93.62 85 THR A O 1
ATOM 684 N N . VAL A 1 86 ? -7.748 -3.408 -2.047 1.00 90.00 86 VAL A N 1
ATOM 685 C CA . VAL A 1 86 ? -8.957 -3.201 -2.860 1.00 90.00 86 VAL A CA 1
ATOM 686 C C . VAL A 1 86 ? -9.155 -1.719 -3.175 1.00 90.00 86 VAL A C 1
ATOM 688 O O . VAL A 1 86 ? -9.523 -1.383 -4.299 1.00 90.00 86 VAL A O 1
ATOM 691 N N . GLY A 1 87 ? -8.903 -0.840 -2.203 1.00 89.12 87 GLY A N 1
ATOM 692 C CA . GLY A 1 87 ? -8.961 0.606 -2.384 1.00 89.12 87 GLY A CA 1
ATOM 693 C C . GLY A 1 87 ? -8.009 1.092 -3.471 1.00 89.12 87 GLY A C 1
ATOM 694 O O . GLY A 1 87 ? -8.461 1.723 -4.421 1.00 89.12 87 GLY A O 1
ATOM 695 N N . GLU A 1 88 ? -6.727 0.748 -3.363 1.00 91.25 88 GLU A N 1
ATOM 696 C CA . GLU A 1 88 ? -5.691 1.137 -4.328 1.00 91.25 88 GLU A CA 1
ATOM 697 C C . GLU A 1 88 ? -5.932 0.565 -5.726 1.00 91.25 88 GLU A C 1
ATOM 699 O O . GLU A 1 88 ? -5.740 1.251 -6.722 1.00 91.25 88 GLU A O 1
ATOM 704 N N . VAL A 1 89 ? -6.425 -0.668 -5.829 1.00 89.75 89 VAL A N 1
ATOM 705 C CA . VAL A 1 89 ? -6.729 -1.271 -7.134 1.00 89.75 89 VAL A CA 1
ATOM 706 C C . VAL A 1 89 ? -7.975 -0.648 -7.776 1.00 89.75 89 VAL A C 1
ATOM 708 O O . VAL A 1 89 ? -8.083 -0.591 -8.993 1.00 89.75 89 VAL A O 1
ATOM 711 N N . ARG A 1 90 ? -8.949 -0.160 -7.003 1.00 86.62 90 ARG A N 1
ATOM 712 C CA . ARG A 1 90 ? -10.128 0.515 -7.580 1.00 86.62 90 ARG A CA 1
ATOM 713 C C . ARG A 1 90 ? -9.865 1.979 -7.897 1.00 86.62 90 ARG A C 1
ATOM 715 O O . ARG A 1 90 ? -10.393 2.508 -8.872 1.00 86.62 90 ARG A O 1
ATOM 722 N N . ILE A 1 91 ? -9.111 2.640 -7.030 1.00 88.19 91 ILE A N 1
ATOM 723 C CA . ILE A 1 91 ? -8.812 4.063 -7.099 1.00 88.19 91 ILE A CA 1
ATOM 724 C C . ILE A 1 91 ? -7.305 4.209 -6.846 1.00 88.19 91 ILE A C 1
ATOM 726 O O . ILE A 1 91 ? -6.897 4.419 -5.700 1.00 88.19 91 ILE A O 1
ATOM 730 N N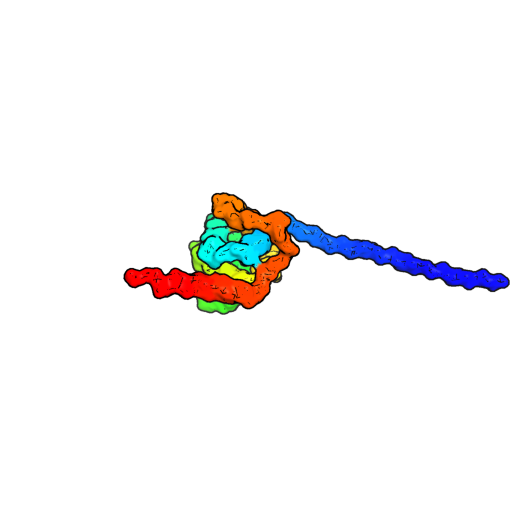 . PRO A 1 92 ? -6.478 4.077 -7.899 1.00 88.12 92 PRO A N 1
ATOM 731 C CA . PRO A 1 92 ? -5.030 4.202 -7.783 1.00 88.12 92 PRO A CA 1
ATOM 732 C C . PRO A 1 92 ? -4.617 5.513 -7.107 1.00 88.12 92 PRO A C 1
ATOM 734 O O . PRO A 1 92 ? -5.067 6.600 -7.476 1.00 88.12 92 PRO A O 1
ATOM 737 N N . GLY A 1 93 ? -3.772 5.411 -6.082 1.00 89.38 93 GLY A N 1
ATOM 738 C CA . GLY A 1 93 ? -3.269 6.539 -5.305 1.00 89.38 93 GLY A CA 1
ATOM 739 C C . GLY A 1 93 ? -4.200 7.026 -4.191 1.00 89.38 93 GLY A C 1
ATOM 740 O O . GLY A 1 93 ? -3.943 8.092 -3.619 1.00 89.38 93 GLY A O 1
ATOM 741 N N . ILE A 1 94 ? -5.265 6.290 -3.854 1.00 90.50 94 ILE A N 1
ATOM 742 C CA . ILE A 1 94 ? -6.224 6.698 -2.815 1.00 90.50 94 ILE A CA 1
ATOM 743 C C . ILE A 1 94 ? -5.583 6.881 -1.434 1.00 90.50 94 ILE A C 1
ATOM 745 O O . ILE A 1 94 ? -5.958 7.813 -0.714 1.00 90.50 94 ILE A O 1
ATOM 749 N N . LEU A 1 95 ? -4.601 6.051 -1.069 1.00 91.56 95 LEU A N 1
ATOM 750 C CA . LEU A 1 95 ? -3.860 6.180 0.184 1.00 91.56 95 LEU A CA 1
ATOM 751 C C . LEU A 1 95 ? -2.902 7.361 0.120 1.00 91.56 95 LEU A C 1
ATOM 753 O O . LEU A 1 95 ? -2.853 8.132 1.072 1.00 91.56 95 LEU A O 1
ATOM 757 N N . ARG A 1 96 ? -2.194 7.566 -0.999 1.00 92.19 96 ARG A N 1
ATOM 758 C CA . ARG A 1 96 ? -1.318 8.740 -1.175 1.00 92.19 96 ARG A CA 1
ATOM 759 C C . ARG A 1 96 ? -2.097 10.043 -1.022 1.00 92.19 96 ARG A C 1
ATOM 761 O O . ARG A 1 96 ? -1.621 10.971 -0.383 1.00 92.19 96 ARG A O 1
ATOM 768 N N . ALA A 1 97 ? -3.306 10.098 -1.572 1.00 90.94 97 ALA A N 1
ATOM 769 C CA . ALA A 1 97 ? -4.153 11.276 -1.476 1.00 90.94 97 ALA A CA 1
ATOM 770 C C . ALA A 1 97 ? -4.730 11.502 -0.065 1.00 90.94 97 ALA A C 1
ATOM 772 O O . ALA A 1 97 ? -5.246 12.591 0.195 1.00 90.94 97 ALA A O 1
ATOM 773 N N . GLY A 1 98 ? -4.724 10.488 0.812 1.00 90.25 98 GLY A N 1
ATOM 774 C CA . GLY A 1 98 ? -5.404 10.513 2.113 1.00 90.25 98 GLY A CA 1
ATOM 775 C C . GLY A 1 98 ? -4.524 10.421 3.350 1.00 90.25 98 GLY A C 1
ATOM 776 O O . GLY A 1 98 ? -4.901 10.958 4.389 1.00 90.25 98 GLY A O 1
ATOM 777 N N . LEU A 1 99 ? -3.377 9.757 3.259 1.00 92.69 99 LEU A N 1
ATOM 778 C CA . LEU A 1 99 ? -2.444 9.614 4.365 1.00 92.69 99 LEU A CA 1
ATOM 779 C C . LEU A 1 99 ? -1.669 10.909 4.584 1.00 92.69 99 LEU A C 1
ATOM 781 O O . LEU A 1 99 ? -1.331 11.628 3.645 1.00 92.69 99 LEU A O 1
ATOM 785 N N . SER A 1 100 ? -1.313 11.166 5.842 1.00 91.69 100 SER A N 1
ATOM 786 C CA . SER A 1 100 ? -0.269 12.142 6.128 1.00 91.69 100 SER A CA 1
ATOM 787 C C . SER A 1 100 ? 1.056 11.670 5.529 1.00 91.69 100 SER A C 1
ATOM 789 O O . SER A 1 100 ? 1.342 10.470 5.500 1.00 91.69 100 SER A O 1
ATOM 791 N N . GLU A 1 101 ? 1.892 12.612 5.098 1.00 91.88 101 GLU A N 1
ATOM 792 C CA . GLU A 1 101 ? 3.189 12.303 4.490 1.00 91.88 101 GLU A CA 1
ATOM 793 C C . GLU A 1 101 ? 4.053 11.357 5.358 1.00 91.88 101 GLU A C 1
ATOM 795 O O . GLU A 1 101 ? 4.539 10.354 4.829 1.00 91.88 101 GLU A O 1
ATOM 800 N N . PRO A 1 102 ? 4.178 11.537 6.693 1.00 92.75 102 PRO A N 1
ATOM 801 C CA . PRO A 1 102 ? 4.946 10.603 7.518 1.00 92.75 102 PRO A CA 1
ATOM 802 C C . PRO A 1 102 ? 4.367 9.182 7.554 1.00 92.75 102 PRO A C 1
ATOM 804 O O . PRO A 1 102 ? 5.124 8.213 7.635 1.00 92.75 102 PRO A O 1
ATOM 807 N N . ALA A 1 103 ? 3.038 9.035 7.522 1.00 94.00 103 ALA A N 1
ATOM 808 C CA . ALA A 1 103 ? 2.392 7.724 7.509 1.00 94.00 103 ALA A CA 1
ATOM 809 C C . ALA A 1 103 ? 2.568 7.037 6.149 1.00 94.00 103 ALA A C 1
ATOM 811 O O . ALA A 1 103 ? 2.888 5.849 6.108 1.00 94.00 103 ALA A O 1
ATOM 812 N N . LEU A 1 104 ? 2.432 7.800 5.058 1.00 95.12 104 LEU A N 1
ATOM 813 C CA . LEU A 1 104 ? 2.668 7.322 3.699 1.00 95.12 104 LEU A CA 1
ATOM 814 C C . LEU A 1 104 ? 4.104 6.824 3.528 1.00 95.12 104 LEU A C 1
ATOM 816 O O . LEU A 1 104 ? 4.291 5.705 3.073 1.00 95.12 104 LEU A O 1
ATOM 820 N N . ILE A 1 105 ? 5.104 7.604 3.946 1.00 95.50 105 ILE A N 1
ATOM 821 C CA . ILE A 1 105 ? 6.524 7.226 3.851 1.00 95.50 105 ILE A CA 1
ATOM 822 C C . ILE A 1 105 ? 6.801 5.919 4.601 1.00 95.50 105 ILE A C 1
ATOM 824 O O . ILE A 1 105 ? 7.471 5.024 4.090 1.00 95.50 105 ILE A O 1
ATOM 828 N N . ARG A 1 106 ? 6.269 5.779 5.821 1.00 96.19 106 ARG A N 1
ATOM 829 C CA . ARG A 1 106 ? 6.467 4.563 6.623 1.00 96.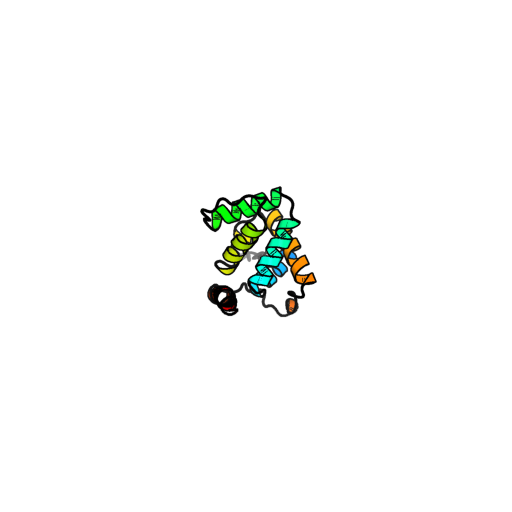19 106 ARG A CA 1
ATOM 830 C C . ARG A 1 106 ? 5.826 3.339 5.973 1.00 96.19 106 ARG A C 1
ATOM 832 O O . ARG A 1 106 ? 6.447 2.277 5.966 1.00 96.19 106 ARG A O 1
ATOM 839 N N . LEU A 1 107 ? 4.618 3.490 5.430 1.00 96.69 107 LEU A N 1
ATOM 840 C CA . LEU A 1 107 ? 3.944 2.430 4.684 1.00 96.69 107 LEU A CA 1
ATOM 841 C C . LEU A 1 107 ? 4.721 2.070 3.414 1.00 96.69 107 LEU A C 1
ATOM 843 O O . LEU A 1 107 ? 5.048 0.901 3.228 1.00 96.69 107 LEU A O 1
ATOM 847 N N . ALA A 1 108 ? 5.062 3.069 2.599 1.00 97.12 108 ALA A N 1
ATOM 848 C CA . ALA A 1 108 ? 5.811 2.922 1.357 1.00 97.12 108 ALA A CA 1
ATOM 849 C C . ALA A 1 108 ? 7.115 2.158 1.595 1.00 97.12 108 ALA A C 1
ATOM 851 O O . ALA A 1 108 ? 7.331 1.103 1.008 1.00 97.12 108 ALA A O 1
ATOM 852 N N . HIS A 1 109 ? 7.928 2.603 2.552 1.00 97.31 109 HIS A N 1
ATOM 853 C CA . HIS A 1 109 ? 9.181 1.938 2.890 1.00 97.31 109 HIS A CA 1
ATOM 854 C C . HIS A 1 109 ? 8.979 0.485 3.356 1.00 97.31 109 HIS A C 1
ATOM 856 O O . HIS A 1 109 ? 9.741 -0.402 2.974 1.00 97.31 109 HIS A O 1
ATOM 862 N N . ALA A 1 110 ? 7.953 0.205 4.167 1.00 97.62 110 ALA A N 1
ATOM 863 C CA . ALA A 1 110 ? 7.677 -1.154 4.629 1.00 97.62 110 ALA A CA 1
ATOM 864 C C . ALA A 1 110 ? 7.220 -2.085 3.491 1.00 97.62 110 ALA A C 1
ATOM 866 O O . ALA A 1 110 ? 7.681 -3.226 3.427 1.00 97.62 110 ALA A O 1
ATOM 867 N N . VAL A 1 111 ? 6.369 -1.593 2.586 1.00 98.12 111 VAL A N 1
ATOM 868 C CA . VAL A 1 111 ? 5.911 -2.329 1.399 1.00 98.12 111 VAL A CA 1
ATOM 869 C C . VAL A 1 111 ? 7.064 -2.571 0.432 1.00 98.12 111 VAL A C 1
ATOM 871 O O . VAL A 1 111 ? 7.279 -3.708 0.022 1.00 98.12 111 VAL A O 1
ATOM 874 N N . VAL A 1 112 ? 7.840 -1.533 0.112 1.00 98.06 112 VAL A N 1
ATOM 875 C CA . VAL A 1 112 ? 8.961 -1.611 -0.835 1.00 98.06 112 VAL A CA 1
ATOM 876 C C . VAL A 1 112 ? 10.017 -2.602 -0.360 1.00 98.06 112 VAL A C 1
ATOM 878 O O . VAL A 1 112 ? 10.479 -3.416 -1.151 1.00 98.06 112 VAL A O 1
ATOM 881 N N . ARG A 1 113 ? 10.357 -2.632 0.936 1.00 97.62 113 ARG A N 1
ATOM 882 C CA . ARG A 1 113 ? 11.281 -3.658 1.457 1.00 97.62 113 ARG A CA 1
ATOM 883 C C . ARG A 1 113 ? 10.775 -5.081 1.227 1.00 97.62 113 ARG A C 1
ATOM 885 O O . ARG A 1 113 ? 11.571 -5.950 0.884 1.00 97.62 113 ARG A O 1
ATOM 892 N N . GLY A 1 114 ? 9.475 -5.318 1.406 1.00 97.44 114 GLY A N 1
ATOM 893 C CA . GLY A 1 114 ? 8.866 -6.607 1.076 1.00 97.44 114 GLY A CA 1
ATOM 894 C C . GLY A 1 114 ? 8.937 -6.892 -0.426 1.00 97.44 114 GLY A C 1
ATOM 895 O O . GLY A 1 114 ? 9.359 -7.967 -0.829 1.00 97.44 114 GLY A O 1
ATOM 896 N N . ALA A 1 115 ? 8.614 -5.902 -1.257 1.00 97.62 115 ALA A N 1
ATOM 897 C CA . ALA A 1 115 ? 8.645 -6.021 -2.712 1.00 97.62 115 ALA A CA 1
ATOM 898 C C . ALA A 1 115 ? 10.052 -6.347 -3.241 1.00 97.62 115 ALA A C 1
ATOM 900 O O . ALA A 1 115 ? 10.199 -7.191 -4.123 1.00 97.62 115 ALA A O 1
ATOM 901 N N . VAL A 1 116 ? 11.089 -5.725 -2.673 1.00 97.75 116 VAL A N 1
ATOM 902 C CA . VAL A 1 116 ? 12.496 -6.037 -2.965 1.00 97.75 116 VAL A CA 1
ATOM 903 C C . VAL A 1 116 ? 12.814 -7.483 -2.588 1.00 97.75 116 VAL A C 1
ATOM 905 O O . VAL A 1 116 ? 13.371 -8.209 -3.406 1.00 97.75 116 VAL A O 1
ATOM 908 N N . ALA A 1 117 ? 12.436 -7.919 -1.382 1.00 96.81 117 ALA A N 1
ATOM 909 C CA . ALA A 1 117 ? 12.691 -9.284 -0.917 1.00 96.81 117 ALA A CA 1
ATOM 910 C C . ALA A 1 117 ? 11.995 -10.354 -1.779 1.00 96.81 117 ALA A C 1
ATOM 912 O O . ALA A 1 117 ? 12.489 -11.472 -1.897 1.00 96.81 117 ALA A O 1
ATOM 913 N N . GLU A 1 118 ? 10.870 -10.005 -2.397 1.00 95.31 118 GLU A N 1
ATOM 914 C CA . GLU A 1 118 ? 10.079 -10.895 -3.249 1.00 95.31 118 GLU A CA 1
ATOM 915 C C . GLU A 1 118 ? 10.383 -10.764 -4.748 1.00 95.31 118 GLU A C 1
ATOM 917 O O . GLU A 1 118 ? 9.777 -11.458 -5.561 1.00 95.31 118 GLU A O 1
ATOM 922 N N . GLY A 1 119 ? 11.315 -9.887 -5.135 1.00 95.50 119 GLY A N 1
ATOM 923 C CA . GLY A 1 119 ? 11.700 -9.689 -6.535 1.00 95.50 119 GLY A CA 1
ATOM 924 C C . GLY A 1 119 ? 10.681 -8.919 -7.384 1.00 95.50 119 GLY A C 1
ATOM 925 O O . GLY A 1 119 ? 10.802 -8.894 -8.606 1.00 95.50 119 GLY A O 1
ATOM 926 N N . VAL A 1 120 ? 9.704 -8.251 -6.763 1.00 96.00 120 VAL A N 1
ATOM 927 C CA . VAL A 1 120 ? 8.660 -7.471 -7.455 1.00 96.00 120 VAL A CA 1
ATOM 928 C C . VAL A 1 120 ? 9.237 -6.236 -8.149 1.00 96.00 120 VAL A C 1
ATOM 930 O O . VAL A 1 120 ? 8.689 -5.789 -9.146 1.00 96.00 120 VAL A O 1
ATOM 933 N N . MET A 1 121 ? 10.371 -5.708 -7.675 1.00 97.25 121 MET A N 1
ATOM 934 C CA . MET A 1 121 ? 11.018 -4.501 -8.221 1.00 97.25 121 MET A CA 1
ATOM 935 C C . MET A 1 121 ? 11.675 -4.692 -9.605 1.00 97.25 121 MET A C 1
ATOM 937 O O . MET A 1 121 ? 12.322 -3.779 -10.121 1.00 97.25 121 MET A O 1
ATOM 941 N N . GLY A 1 122 ? 11.534 -5.872 -10.216 1.00 95.00 122 GLY A N 1
ATOM 942 C CA . GLY A 1 122 ? 12.082 -6.176 -11.534 1.00 95.00 122 GLY A CA 1
ATOM 943 C C . GLY A 1 122 ? 11.451 -5.330 -12.642 1.00 95.00 122 GLY A C 1
ATOM 944 O O . GLY A 1 122 ? 10.309 -5.548 -13.023 1.00 95.00 122 GLY A O 1
ATOM 945 N N . GLY A 1 123 ? 12.222 -4.400 -13.211 1.00 93.38 123 GLY A N 1
ATOM 946 C CA . GLY A 1 123 ? 11.758 -3.495 -14.270 1.00 93.38 123 GLY A CA 1
ATOM 947 C C . GLY A 1 123 ? 11.411 -2.083 -13.791 1.00 93.38 123 GLY A C 1
ATOM 948 O O . GLY A 1 123 ? 10.958 -1.276 -14.599 1.00 93.38 123 GLY A O 1
ATOM 949 N N . TYR A 1 124 ? 11.662 -1.758 -12.517 1.00 95.44 124 TYR A N 1
ATOM 950 C CA . TYR A 1 124 ? 11.487 -0.407 -11.970 1.00 95.44 124 TYR A CA 1
ATOM 951 C C . TYR A 1 124 ? 12.216 0.678 -12.781 1.00 95.44 124 TYR A C 1
ATOM 953 O O . TYR A 1 124 ? 11.636 1.726 -13.062 1.00 95.44 124 TYR A O 1
ATOM 961 N N . ASP A 1 125 ? 13.447 0.404 -13.223 1.00 94.00 125 ASP A N 1
ATOM 962 C CA . ASP A 1 125 ? 14.266 1.353 -13.994 1.00 94.00 125 ASP A CA 1
ATOM 963 C C . ASP A 1 125 ? 13.681 1.674 -15.379 1.00 94.00 125 ASP A C 1
ATOM 965 O O . ASP A 1 125 ? 13.948 2.735 -15.940 1.00 94.00 125 ASP A O 1
ATOM 969 N N . ALA A 1 126 ? 12.872 0.766 -15.934 1.00 92.81 126 ALA A N 1
ATOM 970 C CA . ALA A 1 126 ? 12.204 0.938 -17.222 1.00 92.81 126 ALA A CA 1
ATOM 971 C C . ALA A 1 126 ? 10.777 1.498 -17.085 1.00 92.81 126 ALA A C 1
ATOM 973 O O . ALA A 1 126 ? 10.132 1.783 -18.095 1.00 92.81 126 ALA A O 1
ATOM 974 N N . TRP A 1 127 ? 10.264 1.636 -15.858 1.00 93.62 127 TRP A N 1
ATOM 975 C CA . TRP A 1 127 ? 8.909 2.117 -15.620 1.00 93.62 127 TRP A CA 1
ATOM 976 C C . TRP A 1 127 ? 8.809 3.626 -15.840 1.00 93.62 127 TRP A C 1
ATOM 978 O O . TRP A 1 127 ? 9.530 4.421 -15.227 1.00 93.62 127 TRP A O 1
ATOM 988 N N . ASP A 1 128 ? 7.848 4.016 -16.677 1.00 89.69 128 ASP A N 1
ATOM 989 C CA . ASP A 1 128 ? 7.587 5.394 -17.101 1.00 89.69 128 ASP A CA 1
ATOM 990 C C . ASP A 1 128 ? 7.076 6.314 -15.977 1.00 89.69 128 ASP A C 1
ATOM 992 O O . ASP A 1 128 ? 6.951 7.524 -16.168 1.00 89.69 128 ASP A O 1
ATOM 996 N N . GLY A 1 129 ? 6.811 5.758 -14.792 1.00 89.94 129 GLY A N 1
ATOM 997 C CA . GLY A 1 129 ? 6.361 6.501 -13.624 1.00 89.94 129 GLY A CA 1
ATOM 998 C C . GLY A 1 129 ? 4.874 6.831 -13.640 1.00 89.94 129 GLY A C 1
ATOM 999 O O . GLY A 1 129 ? 4.454 7.669 -12.839 1.00 89.94 129 GLY A O 1
ATOM 1000 N N . ARG A 1 130 ? 4.073 6.233 -14.530 1.00 88.06 130 ARG A N 1
ATOM 1001 C CA . ARG A 1 130 ? 2.621 6.436 -14.554 1.00 88.06 130 ARG A CA 1
ATOM 1002 C C . ARG A 1 130 ? 1.916 5.409 -13.685 1.00 88.06 130 ARG A C 1
ATOM 1004 O O . ARG A 1 130 ? 2.219 4.219 -13.736 1.00 88.06 130 ARG A O 1
ATOM 1011 N N . ASP A 1 131 ? 0.967 5.891 -12.888 1.00 82.25 131 ASP A N 1
ATOM 1012 C CA . ASP A 1 131 ? 0.071 5.005 -12.149 1.00 82.25 131 ASP A CA 1
ATOM 1013 C C . ASP A 1 131 ? -0.791 4.229 -13.154 1.00 82.25 131 ASP A C 1
ATOM 1015 O O . ASP A 1 131 ? -1.178 4.781 -14.187 1.00 82.25 131 ASP A O 1
ATOM 1019 N N . ALA A 1 132 ? -1.085 2.964 -12.845 1.00 77.56 132 ALA A N 1
ATOM 1020 C CA . ALA A 1 132 ? -2.036 2.181 -13.626 1.00 77.56 132 ALA A CA 1
ATOM 1021 C C . ALA A 1 132 ? -3.377 2.921 -13.690 1.00 77.56 132 ALA A C 1
ATOM 1023 O O . ALA A 1 132 ? -3.822 3.504 -12.694 1.00 77.56 132 ALA A O 1
ATOM 1024 N N . ASP A 1 133 ? -4.037 2.886 -14.842 1.00 80.94 133 ASP A N 1
ATOM 1025 C CA . ASP A 1 133 ? -5.379 3.439 -14.944 1.00 80.94 133 ASP A CA 1
ATOM 1026 C C . ASP A 1 133 ? -6.414 2.525 -14.256 1.00 80.94 133 ASP A C 1
ATOM 1028 O O . ASP A 1 133 ? -6.119 1.438 -13.734 1.00 80.94 133 ASP A O 1
ATOM 1032 N N . GLN A 1 134 ? -7.658 2.998 -14.193 1.00 75.62 134 GLN A N 1
ATOM 1033 C CA . GLN A 1 134 ? -8.740 2.250 -13.554 1.00 75.62 134 GLN A CA 1
ATOM 1034 C C . GLN A 1 134 ? -9.079 0.952 -14.302 1.00 75.62 134 GLN A C 1
ATOM 1036 O O . GLN A 1 134 ? -9.500 -0.012 -13.663 1.00 75.62 134 GLN A O 1
ATOM 1041 N N . GLU A 1 135 ? -8.894 0.899 -15.623 1.00 81.25 135 GLU A N 1
ATOM 1042 C CA . GLU A 1 135 ? -9.238 -0.259 -16.454 1.00 81.25 135 GLU A CA 1
ATOM 1043 C C . GLU A 1 135 ? -8.225 -1.396 -16.273 1.00 81.25 135 GLU A C 1
ATOM 1045 O O . GLU A 1 135 ? -8.597 -2.550 -16.017 1.00 81.25 135 GLU A O 1
ATOM 1050 N N . GLU A 1 136 ? -6.935 -1.069 -16.302 1.00 81.31 136 GLU A N 1
ATOM 1051 C CA . GLU A 1 136 ? -5.846 -1.991 -15.999 1.00 81.31 136 GLU A CA 1
ATOM 1052 C C . GLU A 1 136 ? -5.985 -2.542 -14.576 1.00 81.31 136 GLU A C 1
ATOM 1054 O O . GLU A 1 136 ? -5.845 -3.746 -14.326 1.00 81.31 136 GLU A O 1
ATOM 1059 N N . SER A 1 137 ? -6.339 -1.678 -13.628 1.00 79.88 137 SER A N 1
ATOM 1060 C CA . SER A 1 137 ? -6.499 -2.074 -12.232 1.00 79.88 137 SER A CA 1
ATOM 1061 C C . SER A 1 137 ? -7.750 -2.943 -12.012 1.00 79.88 137 SER A C 1
ATOM 1063 O O . SER A 1 137 ? -7.674 -3.978 -11.340 1.00 79.88 137 SER A O 1
ATOM 1065 N N . ALA A 1 138 ? -8.874 -2.639 -12.671 1.00 79.19 138 ALA A N 1
ATOM 1066 C CA . ALA A 1 138 ? -10.060 -3.500 -12.680 1.00 79.19 138 ALA A CA 1
ATOM 1067 C C . ALA A 1 138 ? -9.773 -4.879 -13.299 1.00 79.19 138 ALA A C 1
ATOM 1069 O O . ALA A 1 138 ? -10.240 -5.908 -12.793 1.00 79.19 138 ALA A O 1
ATOM 1070 N N . THR A 1 139 ? -8.952 -4.924 -14.348 1.00 82.94 139 THR A N 1
ATOM 1071 C CA . THR A 1 139 ? -8.511 -6.170 -14.985 1.00 82.94 139 THR A CA 1
ATOM 1072 C C . THR A 1 139 ? -7.681 -7.022 -14.025 1.00 82.94 139 THR A C 1
ATOM 1074 O O . THR A 1 139 ? -7.914 -8.229 -13.911 1.00 82.94 139 THR A O 1
ATOM 1077 N N . ARG A 1 140 ? -6.751 -6.413 -13.275 1.00 79.56 140 ARG A N 1
ATOM 1078 C CA . ARG A 1 140 ? -5.950 -7.110 -12.251 1.00 79.56 140 ARG A CA 1
ATOM 1079 C C . ARG A 1 140 ? -6.822 -7.706 -11.146 1.00 79.56 140 ARG A C 1
ATOM 1081 O O . ARG A 1 140 ? -6.623 -8.867 -10.781 1.00 79.56 140 ARG A O 1
ATOM 1088 N N . LEU A 1 141 ? -7.819 -6.959 -10.665 1.00 79.94 141 LEU A N 1
ATOM 1089 C CA . LEU A 1 141 ? -8.776 -7.462 -9.675 1.00 79.94 141 LEU A CA 1
ATOM 1090 C C . LEU A 1 141 ? -9.598 -8.632 -10.228 1.00 79.94 141 LEU A C 1
ATOM 1092 O O . LEU A 1 141 ? -9.738 -9.660 -9.572 1.00 79.94 141 LEU A O 1
ATOM 1096 N N . THR A 1 142 ? -10.103 -8.496 -11.454 1.00 83.19 142 THR A N 1
ATOM 1097 C CA . THR A 1 142 ? -10.918 -9.526 -12.113 1.00 83.19 142 THR A CA 1
ATOM 1098 C C . THR A 1 142 ? -10.125 -10.814 -12.316 1.00 83.19 142 THR A C 1
ATOM 1100 O O . THR A 1 142 ? -10.617 -11.893 -11.994 1.00 83.19 142 THR A O 1
ATOM 1103 N N . ARG A 1 143 ? -8.866 -10.721 -12.764 1.00 81.94 143 ARG A N 1
ATOM 1104 C CA . ARG A 1 143 ? -7.972 -11.880 -12.905 1.00 81.94 143 ARG A CA 1
ATOM 1105 C C . ARG A 1 143 ? -7.773 -12.613 -11.578 1.00 81.94 143 ARG A C 1
ATOM 1107 O O . ARG A 1 143 ? -7.797 -13.839 -11.563 1.00 81.94 143 ARG A O 1
ATOM 1114 N N . HIS A 1 144 ? -7.616 -11.882 -10.475 1.00 82.75 144 HIS A N 1
ATOM 1115 C CA . HIS A 1 144 ? -7.501 -12.481 -9.145 1.00 82.75 144 HIS A CA 1
ATOM 1116 C C . HIS A 1 144 ? -8.792 -13.194 -8.712 1.00 82.75 144 HIS A C 1
ATOM 1118 O O . HIS A 1 144 ? -8.739 -14.336 -8.262 1.00 82.75 144 HIS A O 1
ATOM 1124 N N . LEU A 1 145 ? -9.952 -12.558 -8.899 1.00 81.00 145 LEU A N 1
ATOM 1125 C CA . LEU A 1 145 ? -11.246 -13.142 -8.527 1.00 81.00 145 LEU A CA 1
ATOM 1126 C C . LEU A 1 145 ? -11.588 -14.389 -9.359 1.00 81.00 145 LEU A C 1
ATOM 1128 O O . LEU A 1 145 ? -12.110 -15.359 -8.817 1.00 81.00 145 LEU A O 1
ATOM 1132 N N . LEU A 1 146 ? -11.267 -14.387 -10.656 1.00 80.12 146 LEU A N 1
ATOM 1133 C CA . LEU A 1 146 ? -11.513 -15.522 -11.553 1.00 80.12 146 LEU A CA 1
ATOM 1134 C C . LEU A 1 146 ? -10.470 -16.642 -11.403 1.00 80.12 146 LEU A C 1
ATOM 1136 O O . LEU A 1 146 ? -10.801 -17.812 -11.577 1.00 80.12 146 LEU A O 1
ATOM 1140 N N . GLY A 1 147 ? -9.227 -16.312 -11.035 1.00 65.00 147 GLY A N 1
ATOM 1141 C CA . GLY A 1 147 ? -8.155 -17.286 -10.796 1.00 65.00 147 GLY A CA 1
ATOM 1142 C C . GLY A 1 147 ? -8.381 -18.194 -9.579 1.00 65.00 147 GLY A C 1
ATOM 1143 O O . GLY A 1 147 ? -7.761 -19.249 -9.487 1.00 65.00 147 GLY A O 1
ATOM 1144 N N . HIS A 1 148 ? -9.299 -17.832 -8.677 1.00 56.44 148 HIS A N 1
ATOM 1145 C CA . HIS A 1 148 ? -9.717 -18.655 -7.534 1.00 56.44 148 HIS A CA 1
ATOM 1146 C C . HIS A 1 148 ? -10.986 -19.494 -7.795 1.00 56.44 148 HIS A C 1
ATOM 1148 O O . HIS A 1 148 ? -11.507 -20.118 -6.874 1.00 56.44 148 HIS A O 1
ATOM 1154 N N . GLY A 1 149 ? -11.467 -19.552 -9.045 1.00 44.16 149 GLY A N 1
ATOM 1155 C CA . GLY A 1 149 ? -12.656 -20.314 -9.449 1.00 44.16 149 GLY A CA 1
ATOM 1156 C C . GLY A 1 149 ? -12.414 -21.739 -9.966 1.00 44.16 149 GLY A C 1
ATOM 1157 O O . GLY A 1 149 ? -13.373 -22.374 -10.394 1.00 44.16 149 GLY A O 1
ATOM 1158 N N . VAL A 1 150 ? -11.178 -22.259 -9.961 1.00 45.16 150 VAL A N 1
ATOM 1159 C CA . VAL A 1 150 ? -10.891 -23.639 -10.404 1.00 45.16 150 VAL A CA 1
ATOM 1160 C C . VAL A 1 150 ? -9.873 -24.316 -9.486 1.00 45.16 150 VAL A C 1
ATOM 1162 O O . VAL A 1 150 ? -8.671 -24.339 -9.730 1.00 45.16 150 VAL A O 1
ATOM 1165 N N . SER A 1 151 ? -10.381 -24.895 -8.408 1.00 41.53 151 SER A N 1
ATOM 1166 C CA . SER A 1 151 ? -9.845 -26.111 -7.793 1.00 41.53 151 SER A CA 1
ATOM 1167 C C . SER A 1 151 ? -11.019 -26.775 -7.086 1.00 41.53 151 SER A C 1
ATOM 1169 O O . SER A 1 151 ? -11.359 -26.416 -5.960 1.00 41.53 151 SER A O 1
ATOM 1171 N N . ALA A 1 152 ? -11.699 -27.644 -7.836 1.00 39.31 152 ALA A N 1
ATOM 1172 C CA . ALA A 1 152 ? -12.562 -28.684 -7.293 1.00 39.31 152 ALA A CA 1
ATOM 1173 C C . ALA A 1 152 ? -11.710 -29.931 -7.035 1.00 39.31 152 ALA A C 1
ATOM 1175 O O . ALA A 1 152 ? -10.752 -30.137 -7.818 1.00 39.31 152 ALA A O 1
#

Sequence (152 aa):
MSLLPLTRRRHEEPVIEPVERGDVREYRYVLATADFATLSRLHCHALLVLDPLVRANILRTAQQRLLSGRDLTVDDPVQLAHLVTVGEVRIPGILRAGLSEPALIRLAHAVVRGAVAEGVMGGYDAWDGRDADQEESATRLTRHLLGHGVSA

Foldseek 3Di:
DDDDDDPPPPPPPPPPPPDDDPLLLLLLLCLAQPFLVLQLVLQLQLLVPDDLVLLVQLVVLLCVQVVDPDPDDSPCSNVSSNSVSVVCLQPPCSCVVRGDPVSSSSSSNSSSVSCVVVVVCPCVVVDPSDHHDNVSSVVSVVCVVVVVVDDD

Radius of gyration: 20.64 Å; chains: 1; bounding box: 34×92×42 Å